Protein AF-V9VNW2-F1 (afdb_monomer)

Solvent-accessible surface area (backbone atoms only — not comparable to full-atom values): 7269 Å² total; per-residue (Å²): 88,83,43,54,37,65,62,51,39,66,38,45,36,35,61,31,60,28,73,38,47,71,44,98,59,44,80,81,44,69,72,58,39,51,67,30,40,52,49,31,50,56,50,30,53,76,69,71,39,45,66,60,48,48,52,50,50,35,26,39,56,39,54,32,90,76,56,47,57,77,49,55,33,93,73,42,91,67,51,63,68,56,49,37,52,52,48,50,54,44,45,52,69,75,40,71,90,55,81,76,45,56,70,87,67,38,70,66,70,44,74,38,91,66,56,70,67,61,47,27,54,73,71,68,63,59,126

Radius of gyration: 14.21 Å; Cα contacts (8 Å, |Δi|>4): 143; chains: 1; bounding box: 37×30×38 Å

Mean predicted aligned error: 3.53 Å

Sequence (127 aa):
MKIRKELIAGYTRLLTMGRAVNAPDPMADLAQFDADIRSMHKRAYKEGNLDWLRLALDSLIANPRGRIGQFAGQQYPFDEAELQALFRRAYGMIWPDQPLSEPGDEADLDFVEMSAEDWDAFTGNAS

Secondary structure (DSSP, 8-state):
-EEEHHHHHHHHHHHHSSSGGGSSSGGG-GGGGHHHHHHHHHHHHHTT-HHHHHHHHHHHHH--TTTGGGG--SSS---HHHHHHHHHHHHHHH-TTSPPPPTTTS---EEE---HHHHHHHHT---

pLDDT: mean 93.13, std 6.57, range [51.47, 98.5]

Structure (mmCIF, N/CA/C/O backbone):
data_AF-V9VNW2-F1
#
_entry.id   AF-V9VNW2-F1
#
loop_
_atom_site.group_PDB
_atom_site.id
_atom_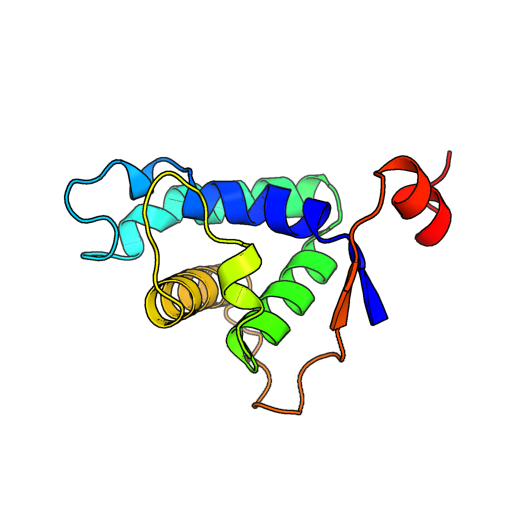site.type_symbol
_atom_site.label_atom_id
_atom_site.label_alt_id
_atom_site.label_comp_id
_atom_site.label_asym_id
_atom_site.label_entity_id
_atom_site.label_seq_id
_atom_site.pdbx_PDB_ins_code
_atom_site.Cartn_x
_atom_site.Cartn_y
_atom_site.Cartn_z
_atom_site.occupancy
_atom_site.B_iso_or_equiv
_atom_site.auth_seq_id
_atom_site.auth_comp_id
_atom_site.auth_asym_id
_atom_site.auth_atom_id
_atom_site.pdbx_PDB_model_num
ATOM 1 N N . MET A 1 1 ? -17.008 4.542 2.003 1.00 90.69 1 MET A N 1
ATOM 2 C CA . MET A 1 1 ? -16.404 4.350 3.345 1.00 90.69 1 MET A CA 1
ATOM 3 C C . MET A 1 1 ? -15.136 5.184 3.446 1.00 90.69 1 MET A C 1
ATOM 5 O O . MET A 1 1 ? -14.382 5.220 2.485 1.00 90.69 1 MET A O 1
ATOM 9 N N . LYS A 1 2 ? -14.900 5.868 4.572 1.00 92.00 2 LYS A N 1
ATOM 10 C CA . LYS A 1 2 ? -13.703 6.704 4.754 1.00 92.00 2 LYS A CA 1
ATOM 11 C C . LYS A 1 2 ? -12.556 5.894 5.346 1.00 92.00 2 LYS A C 1
ATOM 13 O O . LYS A 1 2 ? -12.768 5.165 6.312 1.00 92.00 2 LYS A O 1
ATOM 18 N N . ILE A 1 3 ? -11.356 6.066 4.803 1.00 94.19 3 ILE A N 1
ATOM 19 C CA . ILE A 1 3 ? -10.110 5.539 5.364 1.00 94.19 3 ILE A CA 1
ATOM 20 C C . ILE A 1 3 ? -9.111 6.684 5.478 1.00 94.19 3 ILE A C 1
ATOM 22 O O . ILE A 1 3 ? -8.934 7.461 4.540 1.00 94.19 3 ILE A O 1
ATOM 26 N N . ARG A 1 4 ? -8.425 6.770 6.619 1.00 94.94 4 ARG A N 1
ATOM 27 C CA . ARG A 1 4 ? -7.333 7.726 6.808 1.00 94.94 4 ARG A CA 1
ATOM 28 C C . ARG A 1 4 ? -6.194 7.444 5.824 1.00 94.94 4 ARG A C 1
ATOM 30 O O . ARG A 1 4 ? -5.561 6.387 5.883 1.00 94.94 4 ARG A O 1
ATOM 37 N N . LYS A 1 5 ? -5.883 8.402 4.953 1.00 95.44 5 LYS A N 1
ATOM 38 C CA . LYS A 1 5 ? -4.828 8.279 3.936 1.00 95.44 5 LYS A CA 1
ATOM 39 C C . LYS A 1 5 ? -3.463 7.987 4.555 1.00 95.44 5 LYS A C 1
ATOM 41 O O . LYS A 1 5 ? -2.744 7.104 4.089 1.00 95.44 5 LYS A O 1
ATOM 46 N N . GLU A 1 6 ? -3.116 8.679 5.635 1.00 95.44 6 GLU A N 1
ATOM 47 C CA . GLU A 1 6 ? -1.816 8.560 6.302 1.00 95.44 6 GLU A CA 1
ATOM 48 C C . GLU A 1 6 ? -1.616 7.194 6.965 1.00 95.44 6 GLU A C 1
ATOM 50 O O . GLU A 1 6 ? -0.473 6.760 7.117 1.00 95.44 6 GLU A O 1
ATOM 55 N N . LEU A 1 7 ? -2.702 6.509 7.346 1.00 95.12 7 LEU A N 1
ATOM 56 C CA . LEU A 1 7 ? -2.640 5.138 7.854 1.00 95.12 7 LEU A CA 1
ATOM 57 C C . LEU A 1 7 ? -2.099 4.211 6.762 1.00 95.12 7 LEU A C 1
ATOM 59 O O . LEU A 1 7 ? -1.092 3.533 6.957 1.00 95.12 7 LEU A O 1
ATOM 63 N N . ILE A 1 8 ? -2.728 4.245 5.586 1.00 96.75 8 ILE A N 1
ATOM 64 C CA . ILE A 1 8 ? -2.340 3.413 4.444 1.00 96.75 8 ILE A CA 1
ATOM 65 C C . ILE A 1 8 ? -0.962 3.822 3.918 1.00 96.75 8 ILE A C 1
ATOM 67 O O . ILE A 1 8 ? -0.105 2.962 3.720 1.00 96.75 8 ILE A O 1
ATOM 71 N N . ALA A 1 9 ? -0.695 5.126 3.798 1.00 96.31 9 ALA A N 1
ATOM 72 C CA . ALA A 1 9 ? 0.617 5.635 3.405 1.00 96.31 9 ALA A CA 1
ATOM 73 C C . ALA A 1 9 ? 1.727 5.214 4.384 1.00 96.31 9 ALA A C 1
ATOM 75 O O . ALA A 1 9 ? 2.857 4.957 3.972 1.00 96.31 9 ALA A O 1
ATOM 76 N N . GLY A 1 10 ? 1.425 5.094 5.680 1.00 95.50 10 GLY A N 1
ATOM 77 C CA . GLY A 1 10 ? 2.359 4.588 6.686 1.00 95.50 10 GLY A CA 1
ATOM 78 C C . GLY A 1 10 ? 2.826 3.151 6.426 1.00 95.50 10 GLY A C 1
ATOM 79 O O . GLY A 1 10 ? 3.962 2.813 6.770 1.00 95.50 10 GLY A O 1
ATOM 80 N N . TYR A 1 11 ? 1.982 2.332 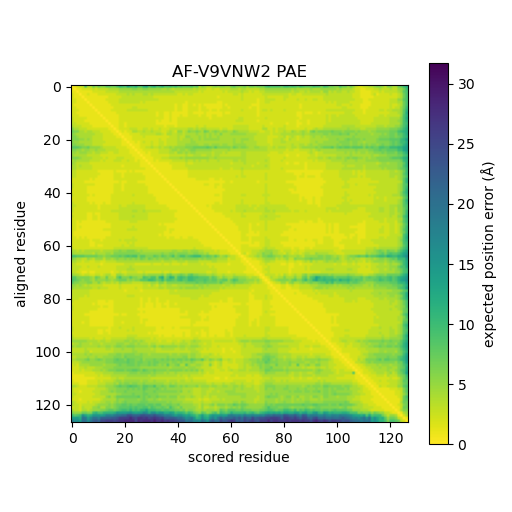5.795 1.00 97.06 11 TYR A N 1
ATOM 81 C CA . TYR A 1 11 ? 2.301 0.965 5.388 1.00 97.06 11 TYR A CA 1
ATOM 82 C C . TYR A 1 11 ? 2.977 0.923 4.020 1.00 97.06 11 TYR A C 1
ATOM 84 O O . TYR A 1 11 ? 4.063 0.355 3.900 1.00 97.06 11 TYR A O 1
ATOM 92 N N . THR A 1 12 ? 2.398 1.571 3.007 1.00 96.62 12 THR A N 1
ATOM 93 C CA . THR A 1 12 ? 2.926 1.530 1.634 1.00 96.62 12 THR A CA 1
ATOM 94 C C . THR A 1 12 ? 4.277 2.230 1.492 1.00 96.62 12 THR A C 1
ATOM 96 O O . THR A 1 12 ? 5.050 1.853 0.617 1.00 96.62 12 THR A O 1
ATOM 99 N N . ARG A 1 13 ? 4.639 3.160 2.392 1.00 95.44 13 ARG A N 1
ATOM 100 C CA . ARG A 1 13 ? 5.996 3.743 2.470 1.00 95.44 13 ARG A CA 1
ATOM 101 C C . ARG A 1 13 ? 7.099 2.707 2.642 1.00 95.44 13 ARG A C 1
ATOM 103 O O . ARG A 1 13 ? 8.212 2.941 2.186 1.00 95.44 13 ARG A O 1
ATOM 110 N N . LEU A 1 14 ? 6.813 1.564 3.269 1.00 94.88 14 LEU A N 1
ATOM 111 C CA . LEU A 1 14 ? 7.786 0.474 3.343 1.00 94.88 14 LEU A CA 1
ATOM 112 C C . LEU A 1 14 ? 8.094 -0.092 1.958 1.00 94.88 14 LEU A C 1
ATOM 114 O O . LEU A 1 14 ? 9.198 -0.561 1.746 1.00 94.88 14 LEU A O 1
ATOM 118 N N . LEU A 1 15 ? 7.156 -0.013 1.016 1.00 95.75 15 LEU A N 1
ATOM 119 C CA . LEU A 1 15 ? 7.365 -0.443 -0.362 1.00 95.75 15 LEU A CA 1
ATOM 120 C C . LEU A 1 15 ? 7.966 0.676 -1.212 1.00 95.75 15 LEU A C 1
ATOM 122 O O . LEU A 1 15 ? 8.829 0.413 -2.031 1.00 95.75 15 LEU A O 1
ATOM 126 N N . THR A 1 16 ? 7.546 1.925 -1.016 1.00 94.62 16 THR A N 1
ATOM 127 C CA . THR A 1 16 ? 7.908 3.041 -1.910 1.00 94.62 16 THR A CA 1
ATOM 128 C C . THR A 1 16 ? 9.114 3.865 -1.453 1.00 94.62 16 THR A C 1
ATOM 130 O O . THR A 1 16 ? 9.612 4.707 -2.199 1.00 94.62 16 THR A O 1
ATOM 133 N N . MET A 1 17 ? 9.605 3.622 -0.237 1.00 93.12 17 MET A N 1
ATOM 134 C CA . MET A 1 17 ? 10.811 4.234 0.345 1.00 93.12 17 MET A CA 1
ATOM 135 C C . MET A 1 17 ? 11.644 3.205 1.134 1.00 93.12 17 MET A C 1
ATOM 137 O O . MET A 1 17 ? 12.443 3.557 2.001 1.00 93.12 17 MET A O 1
ATOM 141 N N . GLY A 1 18 ? 11.383 1.915 0.905 1.00 89.19 18 GLY A N 1
ATOM 142 C CA . GLY A 1 18 ? 12.021 0.813 1.614 1.00 89.19 18 GLY A CA 1
ATOM 143 C C . GLY A 1 18 ? 13.388 0.442 1.070 1.00 89.19 18 GLY A C 1
ATOM 144 O O . GLY A 1 18 ? 14.046 1.190 0.343 1.00 89.19 18 GLY A O 1
ATOM 145 N N . ARG A 1 19 ? 13.823 -0.770 1.412 1.00 90.44 19 ARG A N 1
ATOM 146 C CA . ARG A 1 19 ? 15.131 -1.274 0.997 1.00 90.44 19 ARG A CA 1
ATOM 147 C C . ARG A 1 19 ? 15.208 -1.428 -0.518 1.00 90.44 19 ARG A C 1
ATOM 149 O O . ARG A 1 19 ? 16.192 -0.970 -1.096 1.00 90.44 19 ARG A O 1
ATOM 156 N N . ALA A 1 20 ? 14.206 -2.058 -1.130 1.00 91.62 20 ALA A N 1
ATOM 157 C CA . ALA A 1 20 ? 14.212 -2.402 -2.554 1.00 91.62 20 ALA A CA 1
ATOM 158 C C . ALA A 1 20 ? 14.357 -1.173 -3.466 1.00 91.62 20 ALA A C 1
ATOM 160 O O . ALA A 1 20 ? 15.029 -1.224 -4.490 1.00 91.62 20 ALA A O 1
ATOM 161 N N . VAL A 1 21 ? 13.829 -0.030 -3.028 1.00 92.69 21 VAL A N 1
ATOM 162 C CA . VAL A 1 21 ? 13.865 1.246 -3.758 1.00 92.69 21 VAL A CA 1
ATOM 163 C C . VAL A 1 21 ? 15.280 1.819 -3.914 1.00 92.69 21 VAL A C 1
ATOM 165 O O . VAL A 1 21 ? 15.516 2.670 -4.763 1.00 92.69 21 VAL A O 1
ATOM 168 N N . ASN A 1 22 ? 16.252 1.337 -3.135 1.00 89.69 22 ASN A N 1
ATOM 169 C CA . ASN A 1 22 ? 17.654 1.749 -3.262 1.00 89.69 22 ASN A CA 1
ATOM 170 C C . ASN A 1 22 ? 18.423 0.990 -4.357 1.00 89.69 22 ASN A C 1
ATOM 172 O O . ASN A 1 22 ? 19.608 1.262 -4.560 1.00 89.69 22 ASN A O 1
ATOM 176 N N . ALA A 1 23 ? 17.811 0.002 -5.014 1.00 90.69 23 ALA A N 1
ATOM 177 C CA . ALA A 1 23 ? 18.452 -0.711 -6.112 1.00 90.69 23 ALA A CA 1
ATOM 178 C C . ALA A 1 23 ? 18.643 0.213 -7.336 1.00 90.69 23 ALA A C 1
ATOM 180 O O . ALA A 1 23 ? 17.870 1.153 -7.510 1.00 90.69 23 ALA A O 1
ATOM 181 N N . PRO A 1 24 ? 19.640 -0.046 -8.209 1.00 90.06 24 PRO A N 1
ATOM 182 C CA . PRO A 1 24 ? 19.837 0.739 -9.433 1.00 90.06 24 PRO A CA 1
ATOM 183 C C . PRO A 1 24 ? 18.614 0.750 -10.359 1.00 90.06 24 PRO A C 1
ATOM 185 O O . PRO A 1 24 ? 18.350 1.753 -11.012 1.00 90.06 24 PRO A O 1
ATOM 188 N N . ASP A 1 25 ? 17.880 -0.362 -10.386 1.00 92.12 25 ASP A N 1
ATOM 189 C CA . ASP A 1 25 ? 16.589 -0.506 -11.053 1.00 92.12 25 ASP A CA 1
ATOM 190 C C . ASP A 1 25 ? 15.652 -1.305 -10.129 1.00 92.12 25 ASP A C 1
ATOM 192 O O . ASP A 1 25 ? 15.678 -2.541 -10.137 1.00 92.12 25 ASP A O 1
ATOM 196 N N . PRO A 1 26 ? 14.885 -0.623 -9.257 1.00 92.06 26 PRO A N 1
ATOM 197 C CA . PRO A 1 26 ? 14.011 -1.282 -8.290 1.00 92.06 26 PRO A CA 1
ATOM 198 C C . PRO A 1 26 ? 12.941 -2.155 -8.947 1.00 92.06 26 PRO A C 1
ATOM 200 O O . PRO A 1 26 ? 12.591 -3.199 -8.404 1.00 92.06 26 PRO A O 1
ATOM 203 N N . MET A 1 27 ? 12.440 -1.756 -10.118 1.00 95.12 27 MET A N 1
ATOM 204 C CA . MET A 1 27 ? 11.313 -2.414 -10.782 1.00 95.12 27 MET A CA 1
ATOM 205 C C . MET A 1 27 ? 11.730 -3.580 -11.688 1.00 95.12 27 MET A C 1
ATOM 207 O O . MET A 1 27 ? 10.862 -4.322 -12.148 1.00 95.12 27 MET A O 1
ATOM 211 N N . ALA A 1 28 ? 13.036 -3.810 -11.879 1.00 94.69 28 ALA A N 1
ATOM 212 C CA . ALA A 1 28 ? 13.561 -4.955 -12.629 1.00 94.69 28 ALA A CA 1
ATOM 213 C C . ALA A 1 28 ? 13.136 -6.318 -12.053 1.00 94.69 28 ALA A C 1
ATOM 21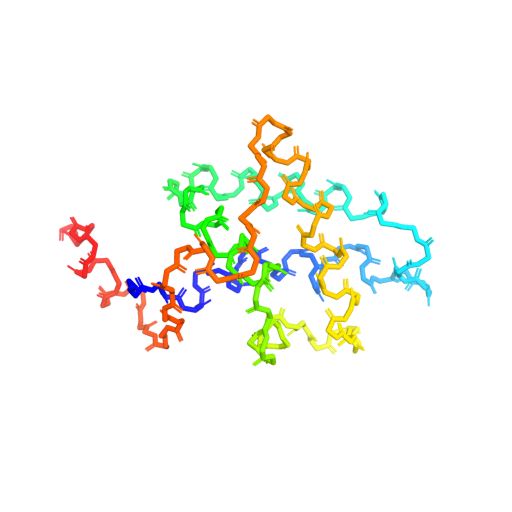5 O O . ALA A 1 28 ? 12.965 -7.279 -12.804 1.00 94.69 28 ALA A O 1
ATOM 216 N N . ASP A 1 29 ? 12.987 -6.419 -10.728 1.00 94.62 29 ASP A N 1
ATOM 217 C CA . ASP A 1 29 ? 12.541 -7.641 -10.056 1.00 94.62 29 ASP A CA 1
ATOM 218 C C . ASP A 1 29 ? 11.717 -7.321 -8.803 1.00 94.62 29 ASP A C 1
ATOM 220 O O . ASP A 1 29 ? 12.242 -6.943 -7.752 1.00 94.62 29 ASP A O 1
ATOM 224 N N . LEU A 1 30 ? 10.406 -7.553 -8.896 1.00 96.12 30 LEU A N 1
ATOM 225 C CA . LEU A 1 30 ? 9.470 -7.336 -7.794 1.00 96.12 30 LEU A CA 1
ATOM 226 C C . LEU A 1 30 ? 9.755 -8.216 -6.567 1.00 96.12 30 LEU A C 1
ATOM 228 O O . LEU A 1 30 ? 9.329 -7.859 -5.467 1.00 96.12 30 LEU A O 1
ATOM 232 N N . ALA A 1 31 ? 10.484 -9.330 -6.707 1.00 96.19 31 ALA A N 1
ATOM 233 C CA . ALA A 1 31 ? 10.867 -10.165 -5.569 1.00 96.19 31 ALA A CA 1
ATOM 234 C C . ALA A 1 31 ? 11.805 -9.433 -4.593 1.00 96.19 31 ALA A C 1
ATOM 236 O O . ALA A 1 31 ? 11.866 -9.781 -3.409 1.00 96.19 31 ALA A O 1
ATOM 237 N N . GLN A 1 32 ? 12.490 -8.373 -5.038 1.00 95.12 32 GLN A N 1
ATOM 238 C CA . GLN A 1 32 ? 13.311 -7.535 -4.161 1.00 95.12 32 GLN A CA 1
ATOM 239 C C . GLN A 1 32 ? 12.477 -6.846 -3.069 1.00 95.12 32 GLN A C 1
ATOM 241 O O . GLN A 1 32 ? 12.976 -6.632 -1.960 1.00 95.12 32 GLN A O 1
ATOM 246 N N . PHE A 1 33 ? 11.194 -6.575 -3.333 1.00 97.50 33 PHE A N 1
ATOM 247 C CA . PHE A 1 33 ? 10.274 -5.967 -2.370 1.00 97.50 33 PHE A CA 1
ATOM 248 C C . PHE A 1 33 ? 9.709 -6.966 -1.355 1.00 97.50 33 PHE A C 1
ATOM 250 O O . PHE A 1 33 ? 9.092 -6.546 -0.382 1.00 97.50 33 PHE A O 1
ATOM 257 N N . ASP A 1 34 ? 9.925 -8.277 -1.498 1.00 97.69 34 ASP A N 1
ATOM 258 C CA . ASP A 1 34 ? 9.312 -9.292 -0.627 1.00 97.69 34 ASP A CA 1
ATOM 259 C C . ASP A 1 34 ? 9.623 -9.080 0.865 1.00 97.69 34 ASP A C 1
ATOM 261 O O . ASP A 1 34 ? 8.797 -9.355 1.739 1.00 97.69 34 ASP A O 1
ATOM 265 N N . ALA A 1 35 ? 10.828 -8.602 1.188 1.00 97.25 35 ALA A N 1
ATOM 266 C CA . ALA A 1 35 ? 11.202 -8.280 2.565 1.00 97.25 35 ALA A CA 1
ATOM 267 C C . ALA A 1 35 ? 10.441 -7.057 3.103 1.00 97.25 35 ALA A C 1
ATOM 269 O O . ALA A 1 35 ? 10.000 -7.058 4.259 1.00 97.25 35 ALA A O 1
ATOM 270 N N . ASP A 1 36 ? 10.251 -6.050 2.257 1.00 97.31 36 ASP A N 1
ATOM 271 C CA . ASP A 1 36 ? 9.497 -4.842 2.569 1.00 97.31 36 ASP A CA 1
ATOM 272 C C . ASP A 1 36 ? 7.991 -5.160 2.697 1.00 97.31 36 ASP A C 1
ATOM 274 O O . ASP A 1 36 ? 7.354 -4.741 3.664 1.00 97.31 36 ASP A O 1
ATOM 278 N N . ILE A 1 37 ? 7.445 -6.024 1.829 1.00 98.50 37 ILE A N 1
ATOM 279 C CA . ILE A 1 37 ? 6.064 -6.540 1.890 1.00 98.50 37 ILE A CA 1
ATOM 280 C C . ILE A 1 37 ? 5.822 -7.311 3.190 1.00 98.50 37 ILE A C 1
ATOM 282 O O . ILE A 1 37 ? 4.834 -7.062 3.884 1.00 98.50 37 ILE A O 1
ATOM 286 N N . ARG A 1 38 ? 6.736 -8.209 3.583 1.00 98.31 38 ARG A N 1
ATOM 287 C CA . ARG A 1 38 ? 6.638 -8.914 4.875 1.00 98.31 38 ARG A CA 1
ATOM 288 C C . ARG A 1 38 ? 6.653 -7.948 6.057 1.00 98.31 38 ARG A C 1
ATOM 290 O O . ARG A 1 38 ? 5.933 -8.166 7.031 1.00 98.31 38 ARG A O 1
ATOM 297 N N . SER A 1 39 ? 7.453 -6.888 5.978 1.00 98.06 39 SER A N 1
ATOM 298 C CA . SER A 1 39 ? 7.522 -5.861 7.022 1.00 98.06 39 SER A CA 1
ATOM 299 C C . SER A 1 39 ? 6.227 -5.050 7.097 1.00 98.06 39 SER A C 1
ATOM 301 O O . SER A 1 39 ? 5.710 -4.829 8.194 1.00 98.06 39 SER A O 1
ATOM 303 N N . MET A 1 40 ? 5.662 -4.686 5.943 1.00 98.12 40 MET A N 1
ATOM 304 C CA . MET A 1 40 ? 4.364 -4.025 5.818 1.00 98.12 40 MET A CA 1
ATOM 305 C C . MET A 1 40 ? 3.246 -4.868 6.436 1.00 98.12 40 MET A C 1
ATOM 307 O O . MET A 1 40 ? 2.533 -4.385 7.316 1.00 98.12 40 MET A O 1
ATOM 311 N N . HIS A 1 41 ? 3.152 -6.144 6.050 1.00 98.44 41 HIS A N 1
ATOM 312 C CA . HIS A 1 41 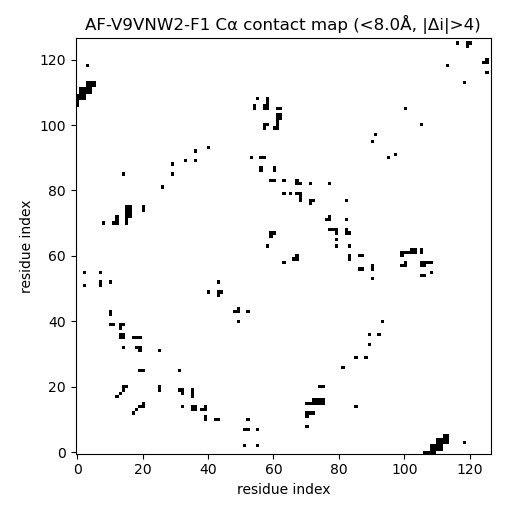? 2.181 -7.088 6.601 1.00 98.44 41 HIS A CA 1
ATOM 313 C C . HIS A 1 41 ? 2.326 -7.224 8.120 1.00 98.44 41 HIS A C 1
ATOM 315 O O . HIS A 1 41 ? 1.361 -7.019 8.855 1.00 98.44 41 HIS A O 1
ATOM 321 N N . LYS A 1 42 ? 3.539 -7.511 8.610 1.00 98.19 42 LYS A N 1
ATOM 322 C CA . LYS A 1 42 ? 3.800 -7.688 10.046 1.00 98.19 42 LYS A CA 1
ATOM 323 C C . LYS A 1 42 ? 3.374 -6.465 10.858 1.00 98.19 42 LYS A C 1
ATOM 325 O O . LYS A 1 42 ? 2.842 -6.618 11.958 1.00 98.19 42 LYS A O 1
ATOM 330 N N . ARG A 1 43 ? 3.618 -5.263 10.333 1.00 97.81 43 ARG A N 1
ATOM 331 C CA . ARG A 1 43 ? 3.238 -4.012 10.989 1.00 97.81 43 ARG A CA 1
ATOM 332 C C . ARG A 1 43 ? 1.719 -3.828 11.017 1.00 97.81 43 ARG A C 1
ATOM 334 O O . ARG A 1 43 ? 1.175 -3.644 12.101 1.00 97.81 43 ARG A O 1
ATOM 341 N N . ALA A 1 44 ? 1.048 -3.942 9.871 1.00 97.31 44 ALA A N 1
ATOM 342 C CA . ALA A 1 44 ? -0.406 -3.793 9.783 1.00 97.31 44 ALA A CA 1
ATOM 343 C C . ALA A 1 44 ? -1.151 -4.831 10.637 1.00 97.31 44 ALA A C 1
ATOM 345 O O . ALA A 1 44 ? -2.122 -4.492 11.306 1.00 97.31 44 ALA A O 1
ATOM 346 N N . TYR A 1 45 ? -0.654 -6.072 10.681 1.00 97.31 45 TYR A N 1
ATOM 347 C CA . TYR A 1 45 ? -1.183 -7.122 11.552 1.00 97.31 45 TYR A CA 1
ATOM 348 C C . TYR A 1 45 ? -1.050 -6.761 13.036 1.00 97.31 45 TYR A C 1
ATOM 350 O O . TYR A 1 45 ? -2.027 -6.822 13.776 1.00 97.31 45 TYR A O 1
ATOM 358 N N . LYS A 1 46 ? 0.144 -6.338 13.478 1.00 96.69 46 LYS A N 1
ATOM 359 C CA . LYS A 1 46 ? 0.390 -5.951 14.878 1.00 96.69 46 LYS A CA 1
ATOM 360 C C . LYS A 1 46 ? -0.493 -4.780 15.322 1.00 96.69 46 LYS A C 1
ATOM 362 O O . LYS A 1 46 ? -0.874 -4.717 16.485 1.00 96.69 46 LYS A O 1
ATOM 367 N N . GLU A 1 47 ? -0.773 -3.856 14.412 1.00 94.44 47 GLU A N 1
ATOM 368 C CA . GLU A 1 47 ? -1.580 -2.660 14.663 1.00 94.44 47 GLU A CA 1
ATOM 369 C C . GLU A 1 47 ? -3.091 -2.897 14.446 1.00 94.44 47 GLU A C 1
ATOM 371 O O . GLU A 1 47 ? -3.871 -1.969 14.614 1.00 94.44 47 GLU A O 1
ATOM 376 N N . GLY A 1 48 ? -3.520 -4.114 14.079 1.00 95.12 48 GLY A N 1
ATOM 377 C CA . GLY A 1 48 ? -4.938 -4.449 13.878 1.00 95.12 48 GLY A CA 1
ATOM 378 C C . GLY A 1 48 ? -5.568 -3.867 12.604 1.00 95.12 48 GLY A C 1
ATOM 379 O O . GLY A 1 48 ? -6.783 -3.896 12.451 1.00 95.12 48 GLY A O 1
ATOM 380 N N . ASN A 1 49 ? -4.761 -3.366 11.666 1.00 95.94 49 ASN A N 1
ATOM 381 C CA . ASN A 1 49 ? -5.219 -2.628 10.482 1.00 95.94 49 ASN A CA 1
ATOM 382 C C . ASN A 1 49 ? -5.151 -3.446 9.184 1.00 95.94 49 ASN A C 1
ATOM 384 O O . ASN A 1 49 ? -5.131 -2.881 8.089 1.00 95.94 49 ASN A O 1
ATOM 388 N N . LEU A 1 50 ? -5.081 -4.776 9.283 1.00 96.31 50 LEU A N 1
ATOM 389 C CA . LEU A 1 50 ? -4.876 -5.632 8.116 1.00 96.31 50 LEU A CA 1
ATOM 390 C C . LEU A 1 50 ? -6.044 -5.555 7.121 1.00 96.31 50 LEU A C 1
ATOM 392 O O . LEU A 1 50 ? -5.802 -5.474 5.920 1.00 96.31 50 LEU A O 1
ATOM 396 N N . ASP A 1 51 ? -7.286 -5.501 7.604 1.00 95.56 51 ASP A N 1
ATOM 397 C CA . ASP A 1 51 ? -8.459 -5.349 6.736 1.00 95.56 51 ASP A CA 1
ATOM 398 C C . ASP A 1 51 ? -8.514 -3.977 6.062 1.00 95.56 51 ASP A C 1
ATOM 400 O O . ASP A 1 51 ? -8.824 -3.887 4.874 1.00 95.56 51 ASP A O 1
ATOM 404 N N . TRP A 1 52 ? -8.137 -2.913 6.776 1.00 96.06 52 TRP A N 1
ATOM 405 C CA . TRP A 1 52 ? -8.033 -1.576 6.192 1.00 96.06 52 TRP A CA 1
ATOM 406 C C . TRP A 1 52 ? -6.991 -1.527 5.078 1.00 96.06 52 TRP A C 1
ATOM 408 O O . TRP A 1 52 ? -7.260 -0.981 4.008 1.00 96.06 52 TRP A O 1
ATOM 418 N N . LEU A 1 53 ? -5.826 -2.142 5.298 1.00 97.62 53 LEU A N 1
ATOM 419 C CA . LEU A 1 53 ? -4.791 -2.259 4.275 1.00 97.62 53 LEU A CA 1
ATOM 420 C C . LEU A 1 53 ? -5.272 -3.086 3.078 1.00 97.62 53 LEU A C 1
ATOM 422 O O . LEU A 1 53 ? -5.031 -2.691 1.940 1.00 97.62 53 LEU A O 1
ATOM 426 N N . ARG A 1 54 ? -5.973 -4.198 3.323 1.00 97.75 54 ARG A N 1
ATOM 427 C CA . ARG A 1 54 ? -6.520 -5.059 2.269 1.00 97.75 54 ARG A CA 1
ATOM 428 C C . ARG A 1 54 ? -7.478 -4.299 1.364 1.00 97.75 54 ARG A C 1
ATOM 430 O O . ARG A 1 54 ? -7.273 -4.275 0.156 1.00 97.75 54 ARG A O 1
ATOM 437 N N . LEU A 1 55 ? -8.497 -3.670 1.949 1.00 96.94 55 LEU A N 1
ATOM 438 C CA . LEU A 1 55 ? -9.513 -2.923 1.207 1.00 96.94 55 LEU A CA 1
ATOM 439 C C . LEU A 1 55 ? -8.892 -1.745 0.450 1.00 96.94 55 LEU A C 1
ATOM 441 O O . LEU A 1 55 ? -9.256 -1.486 -0.694 1.00 96.94 55 LEU A O 1
ATOM 445 N N . ALA A 1 56 ? -7.926 -1.056 1.064 1.00 97.06 56 ALA A N 1
ATOM 446 C CA . ALA A 1 56 ? -7.216 0.036 0.415 1.00 97.06 56 ALA A CA 1
ATOM 447 C C . ALA A 1 56 ? -6.414 -0.440 -0.803 1.00 97.06 56 ALA A C 1
ATOM 449 O O . ALA A 1 56 ? -6.539 0.154 -1.871 1.00 97.06 56 ALA A O 1
ATOM 450 N N . LEU A 1 57 ? -5.614 -1.503 -0.664 1.00 97.81 57 LEU A N 1
ATOM 451 C CA . LEU A 1 57 ? -4.842 -2.049 -1.781 1.00 97.81 57 LEU A CA 1
ATOM 452 C C . LEU A 1 57 ? -5.762 -2.574 -2.883 1.00 97.81 57 LEU A C 1
ATOM 454 O O . LEU A 1 57 ? -5.535 -2.245 -4.041 1.00 97.81 57 LEU A O 1
ATOM 458 N N . ASP A 1 58 ? -6.817 -3.306 -2.529 1.00 97.69 58 ASP A N 1
ATOM 459 C CA . ASP A 1 58 ? -7.826 -3.781 -3.477 1.00 97.69 58 ASP A CA 1
ATOM 460 C C . ASP A 1 58 ? -8.420 -2.628 -4.303 1.00 97.69 58 ASP A C 1
ATOM 462 O O . ASP A 1 58 ? -8.314 -2.628 -5.528 1.00 97.69 58 ASP A O 1
ATOM 466 N N . SER A 1 59 ? -8.922 -1.576 -3.645 1.00 96.19 59 SER A N 1
ATOM 467 C CA . SER A 1 59 ? -9.506 -0.413 -4.331 1.00 96.19 59 SER A CA 1
ATOM 468 C C . SER A 1 59 ? -8.497 0.347 -5.197 1.00 96.19 59 SER A C 1
ATOM 470 O O . SER A 1 59 ? -8.822 0.779 -6.305 1.00 96.19 59 SER A O 1
ATOM 472 N N . LEU A 1 60 ? -7.257 0.509 -4.721 1.00 95.94 60 LEU A N 1
ATOM 473 C CA . LEU A 1 60 ? -6.196 1.189 -5.471 1.00 95.94 60 LEU A CA 1
ATOM 474 C C . LEU A 1 60 ? -5.730 0.379 -6.685 1.00 95.94 60 LEU A C 1
ATOM 476 O O . LEU A 1 60 ? -5.341 0.974 -7.687 1.00 95.94 60 LEU A O 1
ATOM 480 N N . ILE A 1 61 ? -5.764 -0.952 -6.605 1.00 96.56 61 ILE A N 1
ATOM 481 C CA . ILE A 1 61 ? -5.383 -1.849 -7.698 1.00 96.56 61 ILE A CA 1
ATOM 482 C C . ILE A 1 61 ? -6.511 -1.968 -8.724 1.00 96.56 61 ILE A C 1
ATOM 484 O O . ILE A 1 61 ? -6.241 -1.832 -9.919 1.00 96.56 61 ILE A O 1
ATOM 488 N N . ALA A 1 62 ? -7.738 -2.245 -8.278 1.00 95.12 62 ALA A N 1
ATOM 489 C CA . ALA A 1 62 ? -8.898 -2.457 -9.141 1.00 95.12 62 ALA A CA 1
ATOM 490 C C . ALA A 1 62 ? -9.283 -1.173 -9.886 1.00 95.12 62 ALA A C 1
ATOM 492 O O . ALA A 1 62 ? -9.603 -1.210 -11.074 1.00 95.12 62 ALA A O 1
ATOM 493 N N . ASN A 1 63 ? -9.176 -0.019 -9.218 1.00 91.94 63 ASN A N 1
ATOM 494 C CA . ASN A 1 63 ? -9.602 1.260 -9.774 1.00 91.94 63 ASN A CA 1
ATOM 495 C C . ASN A 1 63 ? -8.657 2.417 -9.375 1.00 91.94 63 ASN A C 1
ATOM 497 O O . ASN A 1 63 ? -8.999 3.247 -8.519 1.00 91.94 63 ASN A O 1
ATOM 501 N N . PRO A 1 64 ? -7.463 2.515 -10.000 1.00 88.69 64 PRO A N 1
ATOM 502 C CA . PRO A 1 64 ? -6.446 3.489 -9.611 1.00 88.69 64 PRO A CA 1
ATOM 503 C C . PRO A 1 64 ? -6.912 4.943 -9.752 1.00 88.69 64 PRO A C 1
ATOM 505 O O . PRO A 1 64 ? -6.774 5.709 -8.803 1.00 88.69 64 PRO A O 1
ATOM 508 N N . ARG A 1 65 ? -7.488 5.327 -10.908 1.00 85.81 65 ARG A N 1
ATOM 509 C CA . ARG A 1 65 ? -7.975 6.690 -11.247 1.00 85.81 65 ARG A CA 1
ATOM 510 C C . ARG A 1 65 ? -7.054 7.832 -10.774 1.00 85.81 65 ARG A C 1
ATOM 512 O O . ARG A 1 65 ? -7.544 8.831 -10.251 1.00 85.81 65 ARG A O 1
ATOM 519 N N . GLY A 1 66 ? -5.731 7.677 -10.862 1.00 87.06 66 GLY A N 1
ATOM 520 C CA . GLY A 1 66 ? -4.774 8.669 -10.350 1.00 87.06 66 GLY A CA 1
ATOM 521 C C . GLY A 1 66 ? -4.659 8.772 -8.825 1.00 87.06 66 GLY A C 1
ATOM 522 O O . GLY A 1 66 ? -3.830 9.523 -8.311 1.00 87.06 66 GLY A O 1
ATOM 523 N N . ARG A 1 67 ? -5.441 8.002 -8.060 1.00 91.38 67 ARG A N 1
ATOM 524 C CA . ARG A 1 67 ? -5.359 7.938 -6.591 1.00 91.38 67 ARG A CA 1
ATOM 525 C C . ARG A 1 67 ? -4.125 7.174 -6.128 1.00 91.38 67 ARG A C 1
ATOM 527 O O . ARG A 1 67 ? -3.548 7.531 -5.105 1.00 91.38 67 ARG A O 1
ATOM 534 N N . ILE A 1 68 ? -3.695 6.156 -6.881 1.00 95.00 68 ILE A N 1
ATOM 535 C CA . ILE A 1 68 ? -2.544 5.319 -6.510 1.00 95.00 68 ILE A CA 1
ATOM 536 C C . ILE A 1 68 ? -1.242 6.127 -6.418 1.00 95.00 68 ILE A C 1
ATOM 538 O O . ILE A 1 68 ? -0.462 5.918 -5.490 1.00 95.00 68 ILE A O 1
ATOM 542 N N . GLY A 1 69 ? -1.064 7.133 -7.283 1.00 93.25 69 GLY A N 1
ATOM 543 C CA . GLY A 1 69 ? 0.098 8.027 -7.268 1.00 93.25 69 GLY A CA 1
ATOM 544 C C . GLY A 1 69 ? 0.246 8.831 -5.972 1.00 93.25 69 GLY A C 1
ATOM 545 O O . GLY A 1 69 ? 1.352 9.219 -5.608 1.00 93.25 69 GLY A O 1
ATOM 546 N N . GLN A 1 70 ? -0.831 9.012 -5.200 1.00 92.56 70 GLN A N 1
ATOM 547 C CA . GLN A 1 70 ? -0.773 9.683 -3.896 1.00 92.56 70 GLN A CA 1
ATOM 548 C C . GLN A 1 70 ? 0.001 8.887 -2.833 1.00 92.56 70 GLN A C 1
ATOM 550 O O . GLN A 1 70 ? 0.308 9.426 -1.768 1.00 92.56 70 GLN A O 1
ATOM 555 N N . PHE A 1 71 ? 0.289 7.612 -3.106 1.00 94.00 71 PHE A N 1
ATOM 556 C CA . PHE A 1 71 ? 1.048 6.708 -2.243 1.00 94.00 71 PHE A CA 1
ATOM 557 C C . PHE A 1 71 ? 2.484 6.491 -2.735 1.00 94.00 71 PHE A C 1
ATOM 559 O O . PHE A 1 71 ? 3.236 5.739 -2.104 1.00 94.00 71 PHE A O 1
ATOM 566 N N . ALA A 1 72 ? 2.877 7.158 -3.826 1.00 89.25 72 ALA A N 1
ATOM 567 C CA . ALA A 1 72 ? 4.255 7.188 -4.282 1.00 89.25 72 ALA A CA 1
ATOM 568 C C . ALA A 1 72 ? 5.153 7.845 -3.221 1.00 89.25 72 ALA A C 1
ATOM 570 O O . ALA A 1 72 ? 4.820 8.876 -2.629 1.00 89.25 72 ALA A O 1
ATOM 571 N N . GLY A 1 73 ? 6.303 7.226 -2.970 1.00 81.50 73 GLY A N 1
ATOM 572 C CA . GLY A 1 73 ? 7.383 7.843 -2.208 1.00 81.50 73 GLY A CA 1
ATOM 573 C C . GLY A 1 73 ? 8.126 8.872 -3.061 1.00 81.50 73 GLY A C 1
ATOM 574 O O . GLY A 1 73 ? 7.970 8.913 -4.275 1.00 81.50 73 GLY A O 1
ATOM 575 N N . GLN A 1 74 ? 8.979 9.686 -2.436 1.00 82.62 74 GLN A N 1
ATOM 576 C CA . GLN A 1 74 ? 9.838 10.632 -3.169 1.00 82.62 74 GLN A CA 1
ATOM 577 C C . GLN A 1 74 ? 11.172 10.021 -3.624 1.00 82.62 74 GLN A C 1
ATOM 579 O O . GLN A 1 74 ? 11.950 10.680 -4.305 1.00 82.62 74 GLN A O 1
ATOM 584 N N . GLN A 1 75 ? 11.468 8.787 -3.213 1.00 86.75 75 GLN A N 1
ATOM 585 C CA . GLN A 1 75 ? 12.780 8.178 -3.413 1.00 86.75 75 GLN A CA 1
ATOM 586 C C . GLN A 1 75 ? 12.962 7.583 -4.813 1.00 86.75 75 GLN A C 1
ATOM 588 O O . GLN A 1 75 ? 14.051 7.667 -5.373 1.00 86.75 75 GLN A O 1
ATOM 593 N N . TYR A 1 76 ? 11.898 7.016 -5.377 1.00 90.50 76 TYR A N 1
ATOM 594 C CA . TYR A 1 76 ? 11.856 6.543 -6.754 1.00 90.50 76 TYR A CA 1
ATOM 595 C C . TYR A 1 76 ? 10.582 7.074 -7.412 1.00 90.50 76 TYR A C 1
ATOM 597 O O . TYR A 1 76 ? 9.517 7.015 -6.787 1.00 90.50 76 TYR A O 1
ATOM 605 N N . PRO A 1 77 ? 10.676 7.633 -8.629 1.00 92.12 77 PRO A N 1
ATOM 606 C CA . PRO A 1 77 ? 9.551 8.258 -9.304 1.00 92.12 77 PRO A CA 1
ATOM 607 C C . PRO A 1 77 ? 8.666 7.193 -9.962 1.00 92.12 77 PRO A C 1
ATOM 609 O O . PRO A 1 77 ? 8.625 7.106 -11.184 1.00 92.12 77 PRO A O 1
ATOM 612 N N . PHE A 1 78 ? 7.982 6.384 -9.149 1.00 94.62 78 PHE A N 1
ATOM 613 C CA . PHE A 1 78 ? 7.091 5.348 -9.665 1.00 94.62 78 PHE A CA 1
ATOM 614 C C . PHE A 1 78 ? 6.017 5.947 -10.573 1.00 94.62 78 PHE A C 1
ATOM 616 O O . PHE A 1 78 ? 5.358 6.926 -10.195 1.00 94.62 78 PHE A O 1
ATOM 623 N N . ASP A 1 79 ? 5.777 5.309 -11.712 1.00 94.50 79 ASP A N 1
ATOM 624 C CA . ASP A 1 79 ? 4.545 5.533 -12.458 1.00 94.50 79 ASP A CA 1
ATOM 625 C C . ASP A 1 79 ? 3.364 4.733 -11.862 1.00 94.50 79 ASP A C 1
ATOM 627 O O . ASP A 1 79 ? 3.507 3.919 -10.941 1.00 94.50 79 ASP A O 1
ATOM 631 N N . GLU A 1 80 ? 2.146 4.993 -12.346 1.00 94.38 80 GLU A N 1
ATOM 632 C CA . GLU A 1 80 ? 0.956 4.301 -11.834 1.00 94.38 80 GLU A CA 1
ATOM 633 C C . GLU A 1 80 ? 0.978 2.792 -12.103 1.00 94.38 80 GLU A C 1
ATOM 635 O O . GLU A 1 80 ? 0.482 2.025 -11.274 1.00 94.38 80 GLU A O 1
ATOM 640 N N . ALA A 1 81 ? 1.538 2.354 -13.233 1.00 95.25 81 ALA A N 1
ATOM 641 C CA . ALA A 1 81 ? 1.590 0.943 -13.598 1.00 95.25 81 ALA A CA 1
ATOM 642 C C . ALA A 1 81 ? 2.569 0.184 -12.695 1.00 95.25 81 ALA A C 1
ATOM 644 O O . ALA A 1 81 ? 2.265 -0.925 -12.247 1.00 95.25 81 ALA A O 1
ATOM 645 N N . GLU A 1 82 ? 3.698 0.800 -12.362 1.00 96.62 82 GLU A N 1
ATOM 646 C CA . GLU A 1 82 ? 4.688 0.280 -11.425 1.00 96.62 82 GLU A CA 1
ATOM 647 C C . GLU A 1 82 ? 4.119 0.173 -10.010 1.00 96.62 82 GLU A C 1
ATOM 649 O O . GLU A 1 82 ? 4.234 -0.883 -9.380 1.00 96.62 82 GLU A O 1
ATOM 654 N N . LEU A 1 83 ? 3.429 1.213 -9.524 1.00 97.31 83 LEU A N 1
ATOM 655 C CA . LEU A 1 83 ? 2.731 1.149 -8.235 1.00 97.31 83 LEU A CA 1
ATOM 656 C C . LEU A 1 83 ? 1.669 0.051 -8.232 1.00 97.31 83 LEU A C 1
ATOM 658 O O . LEU A 1 83 ? 1.557 -0.697 -7.260 1.00 97.31 83 LEU A O 1
ATOM 662 N N . GLN A 1 84 ? 0.905 -0.080 -9.317 1.00 96.88 84 GLN A N 1
ATOM 663 C CA . GLN A 1 84 ? -0.124 -1.107 -9.432 1.00 96.88 84 GLN A CA 1
ATOM 664 C C . GLN A 1 84 ? 0.496 -2.510 -9.433 1.00 96.88 84 GLN A C 1
ATOM 666 O O . GLN A 1 84 ? -0.021 -3.404 -8.762 1.00 96.88 84 GLN A O 1
ATOM 671 N N . ALA A 1 85 ? 1.613 -2.720 -10.135 1.00 97.56 85 ALA A N 1
ATOM 672 C CA . ALA A 1 85 ? 2.341 -3.987 -10.143 1.00 97.56 85 ALA A CA 1
ATOM 673 C C . ALA A 1 85 ? 2.897 -4.330 -8.752 1.00 97.56 85 ALA A C 1
ATOM 675 O O . ALA A 1 85 ? 2.722 -5.454 -8.270 1.00 97.56 85 ALA A O 1
ATOM 676 N N . LEU A 1 86 ? 3.491 -3.348 -8.070 1.00 97.75 86 LEU A N 1
ATOM 677 C CA . LEU A 1 86 ? 4.011 -3.499 -6.714 1.00 97.75 86 LEU A CA 1
ATOM 678 C C . LEU A 1 86 ? 2.898 -3.820 -5.707 1.00 97.75 86 LEU A C 1
ATOM 680 O O . LEU A 1 86 ? 3.032 -4.739 -4.896 1.00 97.75 86 LEU A O 1
ATOM 684 N N . PHE A 1 87 ? 1.771 -3.112 -5.775 1.00 98.19 87 PHE A N 1
ATOM 685 C CA . PHE A 1 87 ? 0.633 -3.350 -4.888 1.00 98.19 87 PHE A CA 1
ATOM 686 C C . PHE A 1 87 ? -0.045 -4.689 -5.186 1.00 98.19 87 PHE A C 1
ATOM 688 O O . PHE A 1 87 ? -0.396 -5.394 -4.243 1.00 98.19 87 PHE A O 1
ATOM 695 N N . ARG A 1 88 ? -0.141 -5.112 -6.454 1.00 98.12 88 ARG A N 1
ATOM 696 C CA . ARG A 1 88 ? -0.591 -6.468 -6.825 1.00 98.12 88 ARG A CA 1
ATOM 697 C C . ARG A 1 88 ? 0.315 -7.548 -6.251 1.00 98.12 88 ARG A C 1
ATOM 699 O O . ARG A 1 88 ? -0.185 -8.523 -5.692 1.00 98.12 88 ARG A O 1
ATOM 706 N N . ARG A 1 89 ? 1.638 -7.371 -6.342 1.00 98.12 89 ARG A N 1
ATOM 707 C CA . ARG A 1 89 ? 2.615 -8.292 -5.744 1.00 98.12 89 ARG A CA 1
ATOM 708 C C . ARG A 1 89 ? 2.410 -8.398 -4.236 1.00 98.12 89 ARG A C 1
ATOM 710 O O . ARG A 1 89 ? 2.375 -9.510 -3.711 1.00 98.12 89 ARG A O 1
ATOM 717 N N . ALA A 1 90 ? 2.251 -7.260 -3.560 1.00 98.38 90 ALA A N 1
ATOM 718 C CA . ALA A 1 90 ? 1.992 -7.217 -2.127 1.00 98.38 90 ALA A CA 1
ATOM 719 C C . ALA A 1 90 ? 0.669 -7.905 -1.766 1.00 98.38 90 ALA A C 1
ATOM 721 O O . ALA A 1 90 ? 0.652 -8.756 -0.879 1.00 98.38 90 ALA A O 1
ATOM 722 N N . TYR A 1 91 ? -0.412 -7.598 -2.485 1.00 98.50 91 TYR A N 1
ATOM 723 C CA . TYR A 1 91 ? -1.729 -8.181 -2.252 1.00 98.50 91 TYR A CA 1
ATOM 724 C C . TYR A 1 91 ? -1.703 -9.705 -2.399 1.00 98.50 91 TYR A C 1
ATOM 726 O O . TYR A 1 91 ? -2.052 -10.413 -1.459 1.00 98.50 91 TYR A O 1
ATOM 734 N N . GLY A 1 92 ? -1.197 -10.220 -3.524 1.00 98.06 92 GLY A N 1
ATOM 735 C CA . GLY A 1 92 ? -1.131 -11.664 -3.772 1.00 98.06 92 GLY A CA 1
ATOM 736 C C . GLY A 1 92 ? -0.199 -12.417 -2.817 1.00 98.06 92 GLY A C 1
ATOM 737 O O . GLY A 1 92 ? -0.363 -13.614 -2.609 1.00 98.06 92 GLY A O 1
ATOM 738 N N . MET A 1 93 ? 0.773 -11.733 -2.207 1.00 98.19 93 MET A N 1
ATOM 739 C CA . MET A 1 93 ? 1.640 -12.331 -1.190 1.00 98.19 93 MET A CA 1
ATOM 740 C C . MET A 1 93 ? 0.972 -12.405 0.190 1.00 98.19 93 MET A C 1
ATOM 742 O O . MET A 1 93 ? 1.255 -13.330 0.949 1.00 98.19 93 MET A O 1
ATOM 746 N N . ILE A 1 94 ? 0.134 -11.426 0.538 1.00 98.12 94 ILE A N 1
ATOM 747 C CA . ILE A 1 94 ? -0.502 -11.336 1.861 1.00 98.12 94 ILE A CA 1
ATOM 748 C C . ILE A 1 94 ? -1.834 -12.099 1.885 1.00 98.12 94 ILE A C 1
ATOM 750 O O . ILE A 1 94 ? -2.132 -12.760 2.878 1.00 98.12 94 ILE A O 1
ATOM 754 N N . TRP A 1 95 ? -2.605 -12.052 0.796 1.00 98.00 95 TRP A N 1
ATOM 755 C CA . TRP A 1 95 ? -3.919 -12.688 0.667 1.00 98.00 95 TRP A CA 1
ATOM 756 C C . TRP A 1 95 ? -3.997 -13.558 -0.601 1.00 98.00 95 TRP A C 1
ATOM 758 O O . TRP A 1 95 ? -4.739 -13.231 -1.523 1.00 98.00 95 TRP A O 1
ATOM 768 N N . PRO A 1 96 ? -3.250 -14.675 -0.675 1.00 96.88 96 PRO A N 1
ATOM 769 C CA . PRO A 1 96 ? -3.195 -15.512 -1.880 1.00 96.88 96 PRO A CA 1
ATOM 770 C C . PRO A 1 96 ? -4.546 -16.141 -2.259 1.00 96.88 96 PRO A C 1
ATOM 772 O O . PRO A 1 96 ? -4.787 -16.404 -3.433 1.00 96.88 96 PRO A O 1
ATOM 775 N N . ASP A 1 97 ? -5.424 -16.356 -1.277 1.00 96.56 97 ASP A N 1
ATOM 776 C CA . ASP A 1 97 ? -6.729 -17.001 -1.464 1.00 96.56 97 ASP A CA 1
ATOM 777 C C . ASP A 1 97 ? -7.885 -16.003 -1.649 1.00 96.56 97 ASP A C 1
ATOM 779 O O . ASP A 1 97 ? -9.044 -16.409 -1.744 1.00 96.56 97 ASP A O 1
ATOM 783 N N . GLN A 1 98 ? -7.601 -14.696 -1.665 1.00 94.75 98 GLN A N 1
ATOM 784 C CA . GLN A 1 98 ? -8.617 -13.666 -1.878 1.00 94.75 98 GLN A CA 1
ATOM 785 C C . GLN A 1 98 ? -8.415 -13.050 -3.264 1.00 94.75 98 GLN A C 1
ATOM 787 O O . GLN A 1 98 ? -7.350 -12.493 -3.525 1.00 94.75 98 GLN A O 1
ATOM 792 N N . PRO A 1 99 ? -9.392 -13.159 -4.179 1.00 94.06 99 PRO A N 1
ATOM 793 C CA . PRO A 1 99 ? -9.292 -12.484 -5.462 1.00 94.06 99 PRO A CA 1
ATOM 794 C C . PRO A 1 99 ? -9.370 -10.966 -5.265 1.00 94.06 99 PRO A C 1
ATOM 796 O O . PRO A 1 99 ? -10.050 -10.480 -4.361 1.00 94.06 99 PRO A O 1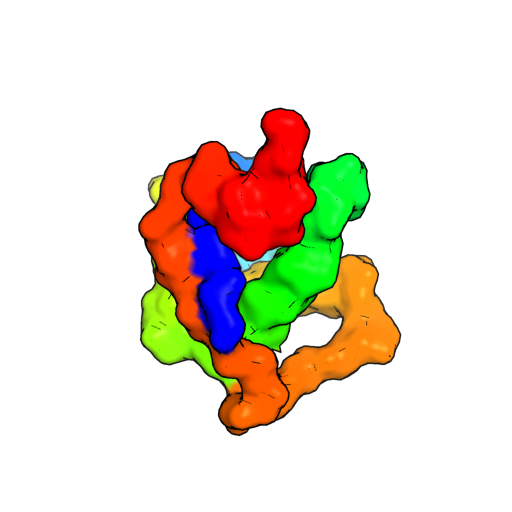
ATOM 799 N N . LEU A 1 100 ? -8.680 -10.230 -6.137 1.00 96.00 100 LEU A N 1
ATOM 800 C CA . LEU A 1 100 ? -8.899 -8.793 -6.285 1.00 96.00 100 LEU A CA 1
ATOM 801 C C . LEU A 1 100 ? -10.311 -8.544 -6.817 1.00 96.00 100 LEU A C 1
ATOM 803 O O . LEU A 1 100 ? -10.827 -9.344 -7.600 1.00 96.00 100 LEU A O 1
ATOM 807 N N . SER A 1 101 ? 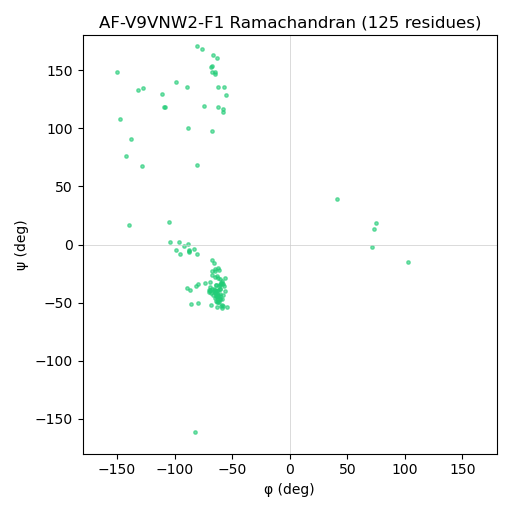-10.900 -7.423 -6.426 1.00 94.81 101 SER A N 1
ATOM 808 C CA . SER A 1 101 ? -12.160 -6.959 -6.995 1.00 94.81 101 SER A CA 1
ATOM 809 C C . SER A 1 101 ? -11.994 -6.609 -8.475 1.00 94.81 101 SER A C 1
ATOM 811 O O . SER A 1 101 ? -10.949 -6.111 -8.908 1.00 94.81 101 SER A O 1
ATOM 813 N N . GLU A 1 102 ? -13.050 -6.842 -9.252 1.00 92.50 102 GLU A N 1
ATOM 814 C CA . GLU A 1 102 ? -13.149 -6.319 -10.613 1.00 92.50 102 GLU A CA 1
ATOM 815 C C . GLU A 1 102 ? -13.303 -4.785 -10.574 1.00 92.50 102 GLU A C 1
ATOM 817 O O . GLU A 1 102 ? -13.827 -4.241 -9.596 1.00 92.50 102 GLU A O 1
ATOM 822 N N . PRO A 1 103 ? -12.869 -4.052 -11.616 1.00 90.25 103 PRO A N 1
ATOM 823 C CA . PRO A 1 103 ? -13.033 -2.602 -11.660 1.00 90.25 103 PRO A CA 1
ATOM 824 C C . PRO A 1 103 ? -14.509 -2.183 -11.551 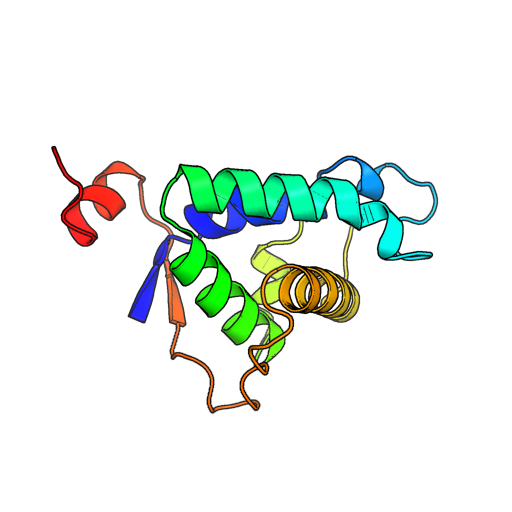1.00 90.25 103 PRO A C 1
ATOM 826 O O . PRO A 1 103 ? -15.307 -2.448 -12.450 1.00 90.25 103 PRO A O 1
ATOM 829 N N . GLY A 1 104 ? -14.857 -1.465 -10.485 1.00 87.62 104 GLY A N 1
ATOM 830 C CA . GLY A 1 104 ? -16.218 -1.030 -10.158 1.00 87.62 104 GLY A CA 1
ATOM 831 C C . GLY A 1 104 ? -16.903 -1.850 -9.060 1.00 87.62 104 GLY A C 1
ATOM 832 O O . GLY A 1 104 ? -17.891 -1.367 -8.508 1.00 87.62 104 GLY A O 1
ATOM 833 N N . ASP A 1 105 ? -16.368 -3.026 -8.721 1.00 90.75 105 ASP A N 1
ATOM 834 C CA . ASP A 1 105 ? -16.875 -3.901 -7.655 1.00 90.75 105 ASP A CA 1
ATOM 835 C C . ASP A 1 105 ? -16.083 -3.751 -6.344 1.00 90.75 105 ASP A C 1
ATOM 837 O O . ASP A 1 105 ? -16.441 -4.347 -5.324 1.00 90.75 105 ASP A O 1
ATOM 841 N N . GLU A 1 106 ? -15.008 -2.952 -6.343 1.00 92.31 106 GLU A N 1
ATOM 842 C CA . GLU A 1 106 ? -14.236 -2.680 -5.136 1.00 92.31 106 GLU A CA 1
ATOM 843 C C . GLU A 1 106 ? -15.064 -1.958 -4.065 1.00 92.31 106 GLU A C 1
ATOM 845 O O . GLU A 1 106 ? -16.053 -1.273 -4.339 1.00 92.31 106 GLU A O 1
ATOM 850 N N . ALA A 1 107 ? -14.602 -2.031 -2.815 1.00 89.62 107 ALA A N 1
ATOM 851 C CA . ALA A 1 107 ? -15.155 -1.179 -1.772 1.00 89.62 107 ALA A CA 1
ATOM 852 C C . ALA A 1 107 ? -15.055 0.301 -2.189 1.00 89.62 107 ALA A C 1
ATOM 854 O O . ALA A 1 107 ? -13.977 0.792 -2.536 1.00 89.62 107 ALA A O 1
ATOM 855 N N . ASP A 1 108 ? -16.176 1.022 -2.106 1.00 89.56 108 ASP A N 1
ATOM 856 C CA . ASP A 1 108 ? -16.211 2.465 -2.336 1.00 89.56 108 ASP A CA 1
ATOM 857 C C . ASP A 1 108 ? -15.440 3.166 -1.211 1.00 89.56 108 ASP A C 1
ATOM 859 O O . ASP A 1 108 ? -15.945 3.327 -0.093 1.00 89.56 108 ASP A O 1
ATOM 863 N N . LEU A 1 109 ? -14.174 3.497 -1.472 1.00 92.31 109 LEU A N 1
ATOM 864 C CA . LEU A 1 109 ? -13.242 4.068 -0.505 1.00 92.31 109 LEU A CA 1
ATOM 865 C C . LEU A 1 109 ? -12.902 5.519 -0.829 1.00 92.31 109 LEU A C 1
ATOM 867 O O . LEU A 1 109 ? -12.430 5.837 -1.923 1.00 92.31 109 LEU A O 1
ATOM 871 N N . ASP A 1 110 ? -13.034 6.360 0.191 1.00 92.44 110 ASP A N 1
ATOM 872 C CA . ASP A 1 110 ? -12.568 7.740 0.197 1.00 92.44 110 ASP A CA 1
ATOM 873 C C . ASP A 1 110 ? -11.349 7.870 1.125 1.00 92.44 110 ASP A C 1
ATOM 875 O O . ASP A 1 110 ? -11.435 7.581 2.326 1.00 92.44 110 ASP A O 1
ATOM 879 N N . PHE A 1 111 ? -10.205 8.261 0.556 1.00 94.00 111 PHE A N 1
ATOM 880 C CA . PHE A 1 111 ? -8.948 8.440 1.283 1.00 94.00 111 PHE A CA 1
ATOM 881 C C . PHE A 1 111 ? -8.874 9.867 1.815 1.00 94.00 111 PHE A C 1
ATOM 883 O O . PHE A 1 111 ? -8.523 10.794 1.087 1.00 94.00 111 PHE A O 1
ATOM 890 N N . VAL A 1 112 ? -9.188 10.032 3.096 1.00 94.69 112 VAL A N 1
ATOM 891 C CA . VAL A 1 112 ? -9.286 11.348 3.732 1.00 94.69 112 VAL A CA 1
ATOM 892 C C . VAL A 1 112 ? -8.014 11.685 4.501 1.00 94.69 112 VAL A C 1
ATOM 894 O O . VAL A 1 112 ? -7.441 10.826 5.176 1.00 94.69 112 VAL A O 1
ATOM 897 N N . GLU A 1 113 ? -7.586 12.942 4.413 1.00 93.25 113 GLU A N 1
ATOM 898 C CA . GLU A 1 113 ? -6.550 13.493 5.288 1.00 93.25 113 GLU A CA 1
ATOM 899 C C . GLU A 1 113 ? -7.168 13.739 6.663 1.00 93.25 113 GLU A C 1
ATOM 901 O O . GLU A 1 113 ? -8.146 14.478 6.799 1.00 93.25 113 GLU A O 1
ATOM 906 N N . MET A 1 114 ? -6.636 13.072 7.682 1.00 92.25 114 MET A N 1
ATOM 907 C CA . MET A 1 114 ? -7.179 13.150 9.036 1.00 92.25 114 MET A CA 1
ATOM 908 C C . MET A 1 114 ? -6.072 12.949 10.068 1.00 92.25 114 MET A C 1
ATOM 910 O O . MET A 1 114 ? -5.098 12.226 9.825 1.00 92.25 114 MET A O 1
ATOM 914 N N . SER A 1 115 ? -6.190 13.579 11.237 1.00 91.62 115 SER A N 1
ATOM 915 C CA . SER A 1 115 ? -5.246 13.325 12.326 1.00 91.62 115 SER A CA 1
ATOM 916 C C . SER A 1 115 ? -5.400 11.888 12.854 1.00 91.62 115 SER A C 1
ATOM 918 O O . SER A 1 115 ? -6.377 11.198 12.559 1.00 91.62 115 SER A O 1
ATOM 920 N N . ALA A 1 116 ? -4.400 11.393 13.588 1.00 89.25 116 ALA A N 1
ATOM 921 C CA . ALA A 1 116 ? -4.517 10.083 14.232 1.00 89.25 116 ALA A CA 1
ATOM 922 C C . ALA A 1 116 ? -5.608 10.095 15.318 1.00 89.25 116 ALA A C 1
ATOM 924 O O . ALA A 1 116 ? -6.408 9.174 15.375 1.00 89.25 116 ALA A O 1
ATOM 925 N N . GLU A 1 117 ? -5.689 11.181 16.092 1.00 90.00 117 GLU A N 1
ATOM 926 C CA . GLU A 1 117 ? -6.695 11.372 17.142 1.00 90.00 117 GLU A CA 1
ATOM 927 C C . GLU A 1 117 ? -8.123 11.363 16.579 1.00 90.00 117 GLU A C 1
ATOM 929 O O . GLU A 1 117 ? -8.978 10.625 17.065 1.00 90.00 117 GLU A O 1
ATOM 934 N N . ASP A 1 118 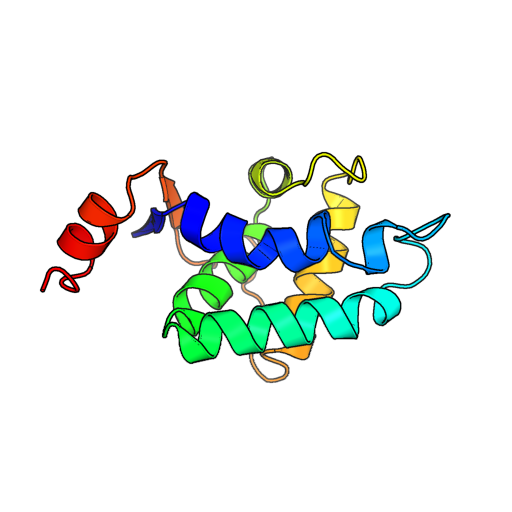? -8.367 12.101 15.493 1.00 90.94 118 ASP A N 1
ATOM 935 C CA . ASP A 1 118 ? -9.676 12.124 14.827 1.00 90.94 118 ASP A CA 1
ATOM 936 C C . ASP A 1 118 ? -10.048 10.751 14.247 1.00 90.94 118 ASP A C 1
ATOM 938 O O . ASP A 1 118 ? -11.216 10.364 14.238 1.00 90.94 118 ASP A O 1
ATOM 942 N N . TRP A 1 119 ? -9.061 9.990 13.764 1.00 90.19 119 TRP A N 1
ATOM 943 C CA . TRP A 1 119 ? -9.282 8.629 13.275 1.00 90.19 119 TRP A CA 1
ATOM 944 C C . TRP A 1 119 ? -9.603 7.649 14.398 1.00 90.19 119 TRP A C 1
ATOM 946 O O . TRP A 1 119 ? -10.502 6.820 14.239 1.00 90.19 119 TRP A O 1
ATOM 956 N N . ASP A 1 120 ? -8.922 7.752 15.533 1.00 88.19 120 ASP A N 1
ATOM 957 C CA . ASP A 1 120 ? -9.203 6.921 16.701 1.00 88.19 120 ASP A CA 1
ATOM 958 C C . ASP A 1 120 ? -10.603 7.234 17.251 1.00 88.19 120 ASP A C 1
ATOM 960 O O . ASP A 1 120 ? -11.378 6.316 17.529 1.00 88.19 120 ASP A O 1
ATOM 964 N N . ALA A 1 121 ? -10.993 8.512 17.292 1.00 88.75 121 ALA A N 1
ATOM 965 C CA . ALA A 1 121 ? -12.359 8.921 17.619 1.00 88.75 121 ALA A CA 1
ATOM 966 C C . ALA A 1 121 ? -13.390 8.391 16.604 1.00 88.75 121 ALA A C 1
ATOM 968 O O . ALA A 1 121 ? -14.436 7.877 17.000 1.00 88.75 121 ALA A O 1
ATOM 969 N N . PHE A 1 122 ? -13.091 8.457 15.302 1.00 86.06 122 PHE A N 1
ATOM 970 C CA . PHE A 1 122 ? -13.967 7.958 14.235 1.00 86.06 122 PHE A CA 1
ATOM 971 C C . PHE A 1 122 ? -14.165 6.437 14.284 1.00 86.06 122 PHE A C 1
ATOM 973 O O . PHE A 1 122 ? 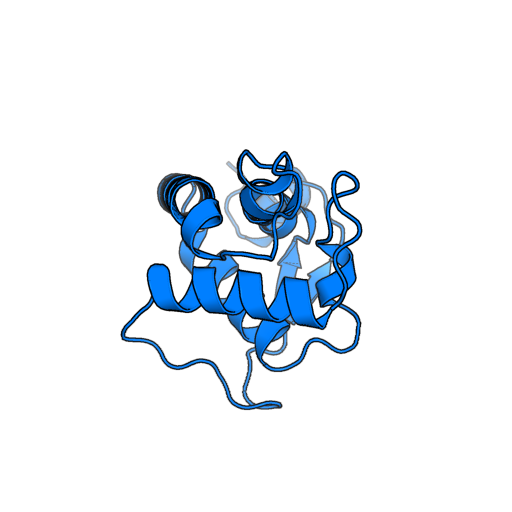-15.265 5.947 14.032 1.00 86.06 122 PHE A O 1
ATOM 980 N N . THR A 1 123 ? -13.110 5.687 14.600 1.00 84.75 123 THR A N 1
ATOM 981 C CA . THR A 1 123 ? -13.130 4.216 14.640 1.00 84.75 123 THR A CA 1
ATOM 982 C C . THR A 1 123 ? -13.577 3.644 15.985 1.00 84.75 123 THR A C 1
ATOM 984 O O . THR A 1 123 ? -13.749 2.432 16.096 1.00 84.75 123 THR A O 1
ATOM 987 N N . GLY A 1 124 ? -13.808 4.492 16.994 1.00 78.56 124 GLY A N 1
ATOM 988 C CA . GLY A 1 124 ? -14.164 4.056 18.346 1.00 78.56 124 GLY A CA 1
ATOM 989 C C . GLY A 1 124 ? -12.985 3.481 19.138 1.00 78.56 124 GLY A C 1
ATOM 990 O O . GLY A 1 124 ? -13.203 2.784 20.125 1.00 78.56 124 GLY A O 1
ATOM 991 N N . ASN A 1 125 ? -11.754 3.777 18.713 1.00 68.94 125 ASN A N 1
ATOM 992 C CA . ASN A 1 125 ? -10.508 3.427 19.397 1.00 68.94 125 ASN A CA 1
ATOM 993 C C . ASN A 1 125 ? -10.017 4.527 20.356 1.00 68.94 125 ASN A C 1
ATOM 995 O O . ASN A 1 125 ? -8.983 4.350 21.003 1.00 68.94 125 ASN A O 1
ATOM 999 N N . ALA A 1 126 ? -10.732 5.655 20.456 1.00 58.47 126 ALA A N 1
ATOM 1000 C CA . ALA A 1 126 ? -10.459 6.680 21.459 1.00 58.47 126 ALA A CA 1
ATOM 1001 C C . ALA A 1 126 ? -10.550 6.058 22.862 1.00 58.47 126 ALA A C 1
ATOM 1003 O O . ALA A 1 126 ? -11.607 5.578 23.273 1.00 58.47 126 ALA A O 1
ATOM 1004 N N . SER A 1 127 ? -9.402 6.010 23.540 1.00 51.47 127 SER A N 1
ATOM 1005 C CA . SER A 1 127 ? -9.257 5.494 24.906 1.00 51.47 127 SER A CA 1
ATOM 1006 C C . SER A 1 127 ? -9.835 6.451 25.940 1.00 51.47 127 SER A C 1
ATOM 1008 O O . SER A 1 127 ? -9.693 7.678 25.741 1.00 51.47 127 SER A O 1
#

Foldseek 3Di:
DEDAQVVLLVLLCLVQVNDLLPDPDSLPDLVSCVVSLVVSCVVCVVVVNNVVNLLVLLCCLQPVVVVLCVSHDPSDNDDSVSSNVNSVVSNCVNCVPDDRDHNPRGPPYDHDHDDPQVVCVVVVVND

Nearest PDB structures (foldseek):
  7dgy-assembly1_A  TM=5.310E-01  e=5.575E+00  Escherichia coli 'BL21-Gold(DE3)pLysS AG'
  2kmf-assembly1_A  TM=3.430E-01  e=3.176E+00  Synechocystis sp. PCC 6803

Organism: NCBI:txid999552